Protein AF-A0ABD0N0M1-F1 (afdb_monomer)

Mean predicted aligned error: 11.8 Å

Structure (mmCIF, N/CA/C/O backbone):
data_AF-A0ABD0N0M1-F1
#
_entry.id   AF-A0ABD0N0M1-F1
#
loop_
_atom_site.group_PDB
_atom_site.id
_atom_site.type_symbol
_atom_site.label_atom_id
_atom_site.label_alt_id
_atom_site.label_comp_id
_atom_site.label_asym_id
_atom_site.label_entity_id
_atom_site.label_seq_id
_atom_site.pdbx_PDB_ins_code
_atom_site.Cartn_x
_atom_site.Cartn_y
_atom_site.Cartn_z
_atom_site.occupancy
_atom_site.B_iso_or_equiv
_atom_site.auth_seq_id
_atom_site.auth_comp_id
_atom_site.auth_asym_id
_atom_site.auth_atom_id
_atom_site.pdbx_PDB_model_num
ATOM 1 N N . MET A 1 1 ? 15.976 -40.209 -10.230 1.00 41.06 1 MET A N 1
ATOM 2 C CA . MET A 1 1 ? 15.150 -38.985 -10.281 1.00 41.06 1 MET A CA 1
ATOM 3 C C . MET A 1 1 ? 14.523 -38.815 -8.915 1.00 41.06 1 MET A C 1
ATOM 5 O O . MET A 1 1 ? 13.761 -39.684 -8.514 1.00 41.06 1 MET A O 1
ATOM 9 N N . PHE A 1 2 ? 14.914 -37.787 -8.168 1.00 42.34 2 PHE A N 1
ATOM 10 C CA . PHE A 1 2 ? 14.296 -37.487 -6.879 1.00 42.34 2 PHE A CA 1
ATOM 11 C C . PHE A 1 2 ? 12.906 -36.898 -7.154 1.00 42.34 2 PHE A C 1
ATOM 13 O O . PHE A 1 2 ? 12.794 -35.919 -7.885 1.00 42.34 2 PHE A O 1
ATOM 20 N N . ARG A 1 3 ? 11.851 -37.551 -6.649 1.00 50.81 3 ARG A N 1
ATOM 21 C CA . ARG A 1 3 ? 10.513 -36.957 -6.541 1.00 50.81 3 ARG A CA 1
ATOM 22 C C . ARG A 1 3 ? 10.614 -35.926 -5.429 1.00 50.81 3 ARG A C 1
ATOM 24 O O . ARG A 1 3 ? 10.613 -36.307 -4.263 1.00 50.81 3 ARG A O 1
ATOM 31 N N . GLU A 1 4 ? 10.754 -34.658 -5.784 1.00 48.31 4 GLU A N 1
ATOM 32 C CA . GLU A 1 4 ? 10.430 -33.594 -4.842 1.00 48.31 4 GLU A CA 1
ATOM 33 C C . GLU A 1 4 ? 8.925 -33.702 -4.594 1.00 48.31 4 GLU A C 1
ATOM 35 O O . GLU A 1 4 ? 8.109 -33.565 -5.505 1.00 48.31 4 GLU A O 1
ATOM 40 N N . SER A 1 5 ? 8.558 -34.114 -3.384 1.00 49.31 5 SER A N 1
ATOM 41 C CA . SER A 1 5 ? 7.194 -33.984 -2.902 1.00 49.31 5 SER A CA 1
ATOM 42 C C . SER A 1 5 ? 6.858 -32.499 -2.924 1.00 49.31 5 SER A C 1
ATOM 44 O O . SER A 1 5 ? 7.528 -31.719 -2.250 1.00 49.31 5 SER A O 1
ATOM 46 N N . GLU A 1 6 ? 5.855 -32.112 -3.710 1.00 52.34 6 GLU A N 1
ATOM 47 C CA . GLU A 1 6 ? 5.239 -30.787 -3.649 1.00 52.34 6 GLU A CA 1
ATOM 48 C C . GLU A 1 6 ? 4.586 -30.635 -2.268 1.00 52.34 6 GLU A C 1
ATOM 50 O O . GLU A 1 6 ? 3.394 -30.879 -2.087 1.00 52.34 6 GLU A O 1
ATOM 55 N N . GLU A 1 7 ? 5.386 -30.325 -1.247 1.00 58.06 7 GLU A N 1
ATOM 56 C CA . GLU A 1 7 ? 4.865 -29.922 0.050 1.00 58.06 7 GLU A CA 1
ATOM 57 C C . GLU A 1 7 ? 4.074 -28.635 -0.172 1.00 58.06 7 GLU A C 1
ATOM 59 O O . GLU A 1 7 ? 4.619 -27.589 -0.527 1.00 58.06 7 GLU A O 1
ATOM 64 N N . GLN A 1 8 ? 2.756 -28.741 -0.025 1.00 63.25 8 GLN A N 1
ATOM 65 C CA . GLN A 1 8 ? 1.842 -27.626 -0.182 1.00 63.25 8 GLN A CA 1
ATOM 66 C C . GLN A 1 8 ? 2.144 -26.604 0.919 1.00 63.25 8 GLN A C 1
ATOM 68 O O . GLN A 1 8 ? 1.793 -26.792 2.086 1.00 63.25 8 GLN A O 1
ATOM 73 N N . TRP A 1 9 ? 2.858 -25.539 0.555 1.00 70.88 9 TRP A N 1
ATOM 74 C CA . TRP A 1 9 ? 3.211 -24.474 1.482 1.00 70.88 9 TRP A CA 1
ATOM 75 C C . TRP A 1 9 ? 1.944 -23.891 2.124 1.00 70.88 9 TRP A C 1
ATOM 77 O O . TRP A 1 9 ? 1.005 -23.498 1.431 1.00 70.88 9 TRP A O 1
ATOM 87 N N . THR A 1 10 ? 1.929 -23.850 3.457 1.00 76.44 10 THR A N 1
ATOM 88 C CA . THR A 1 10 ? 0.849 -23.264 4.257 1.00 76.44 10 THR A CA 1
ATOM 89 C C . THR A 1 10 ? 1.401 -22.058 5.006 1.00 76.44 10 THR A C 1
ATOM 91 O O . THR A 1 10 ? 2.373 -22.182 5.753 1.00 76.44 10 THR A O 1
ATOM 94 N N . ASP A 1 11 ? 0.794 -20.892 4.792 1.00 78.12 11 ASP A N 1
ATOM 95 C CA . ASP A 1 11 ? 1.166 -19.657 5.479 1.00 78.12 11 ASP A CA 1
ATOM 96 C C . ASP A 1 11 ? 0.727 -19.683 6.948 1.00 78.12 11 ASP A C 1
ATOM 98 O O . ASP A 1 11 ? -0.407 -20.052 7.261 1.00 78.12 11 ASP A O 1
ATOM 102 N N . LYS A 1 12 ? 1.620 -19.266 7.847 1.00 81.81 12 LYS A N 1
ATOM 103 C CA . LYS A 1 12 ? 1.351 -19.151 9.284 1.00 81.81 12 LYS A CA 1
ATOM 104 C C . LYS A 1 12 ? 1.208 -17.682 9.641 1.00 81.81 12 LYS A C 1
ATOM 106 O O . LYS A 1 12 ? 2.175 -17.021 10.019 1.00 81.81 12 LYS A O 1
ATOM 111 N N . SER A 1 13 ? -0.003 -17.161 9.476 1.00 74.56 13 SER A N 1
ATOM 112 C CA . SER A 1 13 ? -0.284 -15.728 9.632 1.00 74.56 13 SER A CA 1
ATOM 113 C C . SER A 1 13 ? 0.096 -15.174 11.014 1.00 74.56 13 SER A C 1
ATOM 115 O O . SER A 1 13 ? 0.433 -13.995 11.141 1.00 74.56 13 SER A O 1
ATOM 117 N N . GLU A 1 14 ? 0.121 -16.020 12.048 1.00 80.19 14 GLU A N 1
ATOM 118 C CA . GLU A 1 14 ? 0.525 -15.668 13.412 1.00 80.19 14 GLU A CA 1
ATOM 119 C C . GLU A 1 14 ? 1.990 -15.212 13.482 1.00 80.19 14 GLU A C 1
ATOM 121 O O . GLU A 1 14 ? 2.325 -14.330 14.272 1.00 80.19 14 GLU A O 1
ATOM 126 N N . GLU A 1 15 ? 2.859 -15.739 12.613 1.00 78.19 15 GLU A N 1
ATOM 127 C CA . GLU A 1 15 ? 4.275 -15.349 12.522 1.00 78.19 15 GLU A CA 1
ATOM 128 C C . GLU A 1 15 ? 4.459 -13.956 11.887 1.00 78.19 15 GLU A C 1
ATOM 130 O O . GLU A 1 15 ? 5.563 -13.400 11.876 1.00 78.19 15 GLU A O 1
ATOM 135 N N . HIS A 1 16 ? 3.385 -13.372 11.347 1.00 71.69 16 HIS A N 1
ATOM 136 C CA . HIS A 1 16 ? 3.399 -12.120 10.588 1.00 71.69 16 HIS A CA 1
ATOM 137 C C . HIS A 1 16 ? 2.329 -11.120 11.056 1.00 71.69 16 HIS A C 1
ATOM 139 O O . HIS A 1 16 ? 1.909 -10.255 10.284 1.00 71.69 16 HIS A O 1
ATOM 145 N N . GLY A 1 17 ? 1.888 -11.215 12.316 1.00 69.81 17 GLY A N 1
ATOM 146 C CA . GLY A 1 17 ? 0.915 -10.282 12.899 1.00 69.81 17 GLY A CA 1
ATOM 147 C C . GLY A 1 17 ? -0.480 -10.394 12.277 1.00 69.81 17 GLY A C 1
ATOM 148 O O . GLY A 1 17 ? -1.153 -9.386 12.087 1.00 69.81 17 GLY A O 1
ATOM 149 N N . GLY A 1 18 ? -0.882 -11.605 11.881 1.00 72.50 18 GLY A N 1
ATOM 150 C CA . GLY A 1 18 ? -2.155 -11.883 11.210 1.00 72.50 18 GLY A CA 1
ATOM 151 C C . GLY A 1 18 ? -2.166 -11.545 9.717 1.00 72.50 18 GLY A C 1
ATOM 152 O O . GLY A 1 18 ? -3.191 -11.701 9.054 1.00 72.50 18 GLY A O 1
ATOM 153 N N . ARG A 1 19 ? -1.039 -11.086 9.155 1.00 73.25 19 ARG A N 1
ATOM 154 C CA . ARG A 1 19 ? -0.925 -10.789 7.723 1.00 73.25 19 ARG A CA 1
ATOM 155 C C . ARG A 1 19 ? -0.816 -12.086 6.933 1.00 73.25 19 ARG A C 1
ATOM 157 O O . ARG A 1 19 ? 0.039 -12.915 7.221 1.00 73.25 19 ARG A O 1
ATOM 164 N N . LEU A 1 20 ? -1.634 -12.202 5.892 1.00 73.00 20 LEU A N 1
ATOM 165 C CA . LEU A 1 20 ? -1.580 -13.315 4.951 1.00 73.00 20 LEU A CA 1
ATOM 166 C C . LEU A 1 20 ? -0.528 -13.053 3.872 1.00 73.00 20 LEU A C 1
ATOM 168 O O . LEU A 1 20 ? -0.522 -11.996 3.229 1.00 73.00 20 LEU A O 1
ATOM 172 N N . ARG A 1 21 ? 0.346 -14.028 3.642 1.00 74.94 21 ARG A N 1
ATOM 173 C CA . ARG A 1 21 ? 1.277 -14.055 2.515 1.00 74.94 21 ARG A CA 1
ATOM 174 C C . ARG A 1 21 ? 0.643 -14.761 1.330 1.00 74.94 21 ARG A C 1
ATOM 176 O O . ARG A 1 21 ? -0.009 -15.789 1.454 1.00 74.94 21 ARG A O 1
ATOM 183 N N . SER A 1 22 ? 0.885 -14.217 0.143 1.00 76.25 22 SER A N 1
ATOM 184 C CA . SER A 1 22 ? 0.409 -14.817 -1.107 1.00 76.25 22 SER A CA 1
ATOM 185 C C . SER A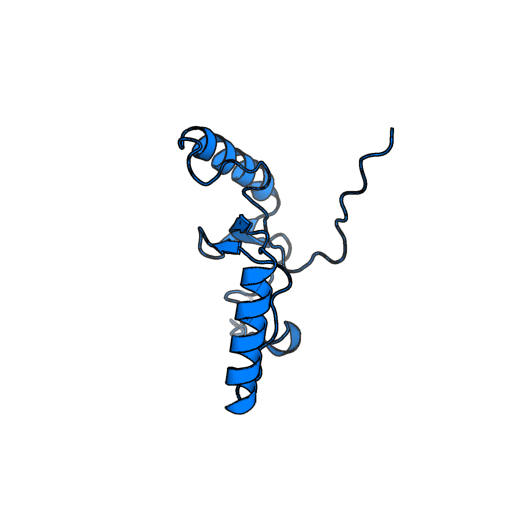 1 22 ? 1.381 -15.851 -1.689 1.00 76.25 22 SER A C 1
ATOM 187 O O . SER A 1 22 ? 1.012 -16.559 -2.620 1.00 76.25 22 SER A O 1
ATOM 189 N N . PHE A 1 23 ? 2.622 -15.914 -1.191 1.00 79.31 23 PHE A N 1
ATOM 190 C CA . PHE A 1 23 ? 3.663 -16.834 -1.657 1.00 79.31 23 PHE A CA 1
ATOM 191 C C . PHE A 1 23 ? 4.727 -17.087 -0.579 1.00 79.31 23 PHE A C 1
ATOM 193 O O . PHE A 1 23 ? 4.980 -16.235 0.280 1.00 79.31 23 PHE A O 1
ATOM 200 N N . GLN A 1 24 ? 5.382 -18.247 -0.669 1.00 80.50 24 GLN A N 1
ATOM 201 C CA . GLN A 1 24 ? 6.498 -18.637 0.189 1.00 80.50 24 GLN A CA 1
ATOM 202 C C . GLN A 1 24 ? 7.723 -17.742 -0.039 1.00 80.50 24 GLN A C 1
ATOM 204 O O . GLN A 1 24 ? 8.019 -17.328 -1.160 1.00 80.50 24 GLN A O 1
ATOM 209 N N . HIS A 1 25 ? 8.475 -17.458 1.028 1.00 78.25 25 HIS A N 1
ATOM 210 C CA . HIS A 1 25 ? 9.761 -16.782 0.892 1.00 78.25 25 HIS A CA 1
ATOM 211 C C . HIS A 1 25 ? 10.822 -17.732 0.320 1.00 78.25 25 HIS A C 1
ATOM 213 O O . HIS A 1 25 ? 11.098 -18.781 0.897 1.00 78.25 25 HIS A O 1
ATOM 219 N N . GLU A 1 26 ? 11.477 -17.308 -0.760 1.00 83.62 26 GLU A N 1
ATOM 220 C CA . GLU A 1 26 ? 12.625 -17.992 -1.354 1.00 83.62 26 GLU A CA 1
ATOM 221 C C . GLU A 1 26 ? 13.857 -17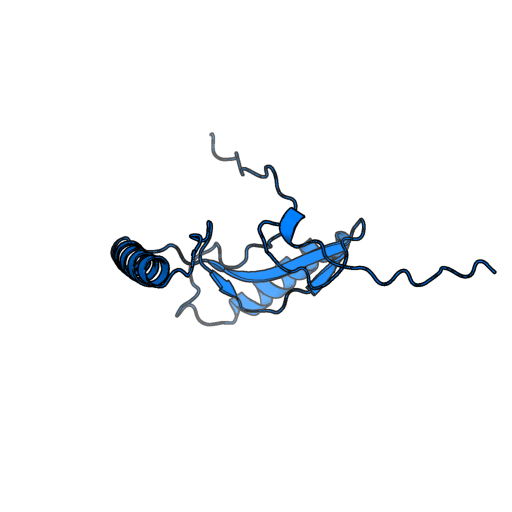.082 -1.333 1.00 83.62 26 GLU A C 1
ATOM 223 O O . GLU A 1 26 ? 13.775 -15.872 -1.570 1.00 83.62 26 GLU A O 1
ATOM 228 N N . ARG A 1 27 ? 15.039 -17.659 -1.095 1.00 82.81 27 ARG A N 1
ATOM 229 C CA . ARG A 1 27 ? 16.281 -16.881 -1.047 1.00 82.81 27 ARG A CA 1
ATOM 230 C C . ARG A 1 27 ? 16.542 -16.199 -2.393 1.00 82.81 27 ARG A C 1
ATOM 232 O O . ARG A 1 27 ? 16.648 -16.850 -3.426 1.00 82.81 27 ARG A O 1
ATOM 239 N N . GLY A 1 28 ? 16.731 -14.881 -2.359 1.00 84.38 28 GLY A N 1
ATOM 240 C CA . GLY A 1 28 ? 16.975 -14.068 -3.555 1.00 84.38 28 GLY A CA 1
ATOM 241 C C . GLY A 1 28 ? 15.703 -13.554 -4.233 1.00 84.38 28 GLY A C 1
ATOM 242 O O . GLY A 1 28 ? 15.819 -12.735 -5.147 1.00 84.38 28 GLY A O 1
ATOM 243 N N . ASN A 1 29 ? 14.528 -13.960 -3.749 1.00 87.00 29 ASN A N 1
ATOM 244 C CA . ASN A 1 29 ? 13.225 -13.453 -4.153 1.00 87.00 29 ASN A CA 1
ATOM 245 C C . ASN A 1 29 ? 12.702 -12.455 -3.116 1.00 87.00 29 ASN A C 1
ATOM 247 O O . ASN A 1 29 ? 12.742 -12.690 -1.909 1.00 87.00 29 ASN A O 1
ATOM 251 N N . TRP A 1 30 ? 12.210 -11.326 -3.607 1.00 86.50 30 TRP A N 1
ATOM 252 C CA . TRP A 1 30 ? 11.732 -10.218 -2.797 1.00 86.50 30 TRP A CA 1
ATOM 253 C C . TRP A 1 30 ? 10.272 -9.952 -3.129 1.00 86.50 30 TRP A C 1
ATOM 255 O O . TRP A 1 30 ? 9.924 -9.739 -4.290 1.00 86.50 30 TRP A O 1
ATOM 265 N N . ALA A 1 31 ? 9.422 -9.939 -2.103 1.00 86.31 31 ALA A N 1
ATOM 266 C CA . ALA A 1 31 ? 8.077 -9.407 -2.238 1.00 86.31 31 ALA A CA 1
ATOM 267 C C . ALA A 1 31 ? 8.175 -7.925 -2.596 1.00 86.31 31 ALA A C 1
ATOM 269 O O . ALA A 1 31 ? 8.909 -7.175 -1.960 1.00 86.31 31 ALA A O 1
ATOM 270 N N . THR A 1 32 ? 7.499 -7.522 -3.662 1.00 88.12 32 THR A N 1
ATOM 271 C CA . THR A 1 32 ? 7.599 -6.178 -4.221 1.00 88.12 32 THR A CA 1
ATOM 272 C C . THR A 1 32 ? 6.213 -5.701 -4.608 1.00 88.12 32 THR A C 1
ATOM 274 O O . THR A 1 32 ? 5.481 -6.402 -5.299 1.00 88.12 32 THR A O 1
ATOM 277 N N . TYR A 1 33 ? 5.851 -4.498 -4.185 1.00 88.56 33 TYR A N 1
ATOM 278 C CA . TYR A 1 33 ? 4.697 -3.776 -4.704 1.00 88.56 33 TYR A CA 1
ATOM 279 C C . TYR A 1 33 ? 5.023 -2.288 -4.775 1.00 88.56 33 TYR A C 1
ATOM 281 O O . TYR A 1 33 ? 5.992 -1.825 -4.173 1.00 88.56 33 TYR A O 1
ATOM 289 N N . VAL A 1 34 ? 4.225 -1.563 -5.549 1.00 86.94 34 VAL A N 1
ATOM 290 C CA . VAL A 1 34 ? 4.341 -0.124 -5.771 1.00 86.94 34 VAL A CA 1
ATOM 291 C C . VAL A 1 34 ? 3.193 0.557 -5.045 1.00 86.94 34 VAL A C 1
ATOM 293 O O . VAL A 1 34 ? 2.046 0.114 -5.141 1.00 86.94 34 VAL A O 1
ATOM 296 N N . PHE A 1 35 ? 3.491 1.637 -4.335 1.00 86.38 35 PHE A N 1
ATOM 297 C CA . PHE A 1 35 ? 2.496 2.420 -3.617 1.00 86.38 35 PHE A CA 1
ATOM 298 C C . PHE A 1 35 ? 2.902 3.884 -3.517 1.00 86.38 35 PHE A C 1
ATOM 300 O O . PHE A 1 35 ? 4.092 4.177 -3.486 1.00 86.38 35 PHE A O 1
ATOM 307 N N . CYS A 1 36 ? 1.917 4.774 -3.409 1.00 83.12 36 CYS A N 1
ATOM 308 C CA . CYS A 1 36 ? 2.128 6.168 -3.035 1.00 83.12 36 CYS A CA 1
ATOM 309 C C . CYS A 1 36 ? 2.041 6.290 -1.505 1.00 83.12 36 CYS A C 1
ATOM 311 O O . CYS A 1 36 ? 1.019 5.871 -0.951 1.00 83.12 36 CYS A O 1
ATOM 313 N N . PRO A 1 37 ? 3.067 6.814 -0.809 1.00 85.12 37 PRO A N 1
ATOM 314 C CA . PRO A 1 37 ? 2.964 7.071 0.624 1.00 85.12 37 PRO A CA 1
ATOM 315 C C . PRO A 1 37 ? 1.900 8.141 0.894 1.00 85.12 37 PRO A C 1
ATOM 317 O O . PRO A 1 37 ? 1.654 9.006 0.050 1.00 85.12 37 PRO A O 1
ATOM 320 N N . TYR A 1 38 ? 1.271 8.060 2.060 1.00 85.12 38 TYR A N 1
ATOM 321 C CA . TYR A 1 38 ? 0.363 9.074 2.577 1.00 85.12 38 TYR A CA 1
ATOM 322 C C . TYR A 1 38 ? 0.799 9.421 3.997 1.00 85.12 38 TYR A C 1
ATOM 324 O O . TYR A 1 38 ? 0.823 8.548 4.861 1.00 85.12 38 TYR A O 1
ATOM 332 N N . ASP A 1 39 ? 1.146 10.683 4.223 1.00 88.62 39 ASP A N 1
ATOM 333 C CA . ASP A 1 39 ? 1.415 11.191 5.563 1.00 88.62 39 ASP A CA 1
ATOM 334 C C . ASP A 1 39 ? 0.089 11.729 6.128 1.00 88.62 39 ASP A C 1
ATOM 336 O O . ASP A 1 39 ? -0.456 12.694 5.584 1.00 88.62 39 ASP A O 1
ATOM 340 N N . PRO A 1 40 ? -0.494 11.074 7.148 1.00 89.19 40 PRO A N 1
ATOM 341 C CA . PRO A 1 40 ? -1.819 11.425 7.633 1.00 89.19 40 PRO A CA 1
ATOM 342 C C . PRO A 1 40 ? -1.808 12.758 8.382 1.00 89.19 40 PRO A C 1
ATOM 344 O O . PRO A 1 40 ? -0.943 13.019 9.218 1.00 89.19 40 PRO A O 1
ATOM 347 N N . GLU A 1 41 ? -2.825 13.575 8.125 1.00 93.38 41 GLU A N 1
ATOM 348 C CA . GLU A 1 41 ? -3.093 14.775 8.915 1.00 93.38 41 GLU A CA 1
ATOM 349 C C . GLU A 1 41 ? -3.678 14.406 10.287 1.00 93.38 41 GLU A C 1
ATOM 351 O O . GLU A 1 41 ? -4.295 13.352 10.457 1.00 93.38 41 GLU A O 1
ATOM 356 N N . GLU A 1 42 ? -3.542 15.300 11.268 1.00 94.94 42 GLU A N 1
ATOM 357 C CA . GLU A 1 42 ? -4.056 15.081 12.627 1.00 94.94 42 GLU A CA 1
ATOM 358 C C . GLU A 1 42 ? -5.566 14.793 12.633 1.00 94.94 42 GLU A C 1
ATOM 360 O O . GLU A 1 42 ? -5.999 13.805 13.219 1.00 94.94 42 GLU A O 1
ATOM 365 N N . ALA A 1 43 ? -6.350 15.550 11.858 1.00 96.19 43 ALA A N 1
ATOM 366 C CA . ALA A 1 43 ? -7.793 15.336 11.719 1.00 96.19 43 ALA A CA 1
ATOM 367 C C . ALA A 1 43 ? -8.150 13.944 11.155 1.00 96.19 43 ALA A C 1
ATOM 369 O O . ALA A 1 43 ? -9.165 13.353 11.525 1.00 96.19 43 ALA A O 1
ATOM 370 N N . PHE A 1 44 ? -7.314 13.391 10.267 1.00 94.50 44 PHE A N 1
ATOM 371 C CA . PHE A 1 44 ? -7.504 12.031 9.761 1.00 94.50 44 PHE A CA 1
ATOM 372 C C . PHE A 1 44 ? -7.256 10.993 10.863 1.00 94.50 44 PHE A 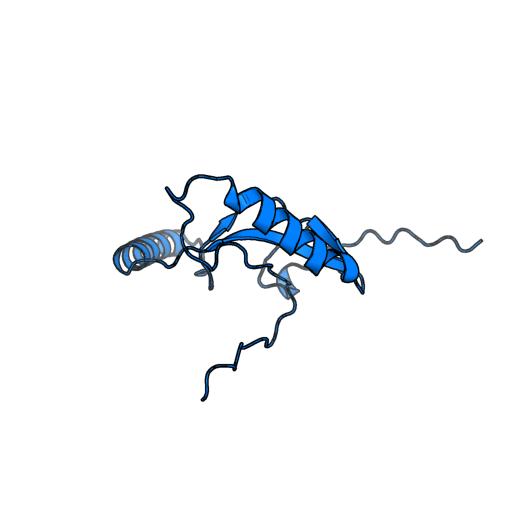C 1
ATOM 374 O O . PHE A 1 44 ? -8.011 10.026 10.980 1.00 94.50 44 PHE A O 1
ATOM 381 N N . LEU A 1 45 ? -6.225 11.197 11.688 1.00 94.56 45 LEU A N 1
ATOM 382 C CA . LEU A 1 45 ? -5.912 10.312 12.813 1.00 94.56 45 LEU A CA 1
ATOM 383 C C . LEU A 1 45 ? -6.983 10.371 13.909 1.00 94.56 45 LEU A C 1
ATOM 385 O O . LEU A 1 45 ? -7.330 9.332 14.468 1.00 94.56 45 LEU A O 1
ATOM 389 N N . GLU A 1 46 ? -7.533 11.551 14.194 1.00 95.88 46 GLU A N 1
ATOM 390 C CA . GLU A 1 46 ? -8.658 11.721 15.123 1.00 95.88 46 GLU A CA 1
ATOM 391 C C . GLU A 1 46 ? -9.880 10.920 14.664 1.00 95.88 46 GLU A C 1
ATOM 393 O O . GLU A 1 46 ? -10.383 10.079 15.413 1.00 95.88 46 GLU A O 1
ATOM 398 N N . LEU A 1 47 ? -10.285 11.089 13.401 1.00 95.81 47 LEU A N 1
ATOM 399 C CA . LEU A 1 47 ? -11.379 10.321 12.807 1.00 95.81 47 LEU A CA 1
ATOM 400 C C . LEU A 1 47 ? -11.118 8.810 12.877 1.00 95.81 47 LEU A C 1
ATOM 402 O O . LEU A 1 47 ? -12.005 8.028 13.222 1.00 95.81 47 LEU A O 1
ATOM 406 N N . LEU A 1 48 ? -9.894 8.384 12.566 1.00 95.06 48 LEU A N 1
ATOM 407 C CA . LEU A 1 48 ? -9.520 6.976 12.609 1.00 95.06 48 LEU A CA 1
ATOM 408 C C . LEU A 1 48 ? -9.617 6.404 14.031 1.00 95.06 48 LEU A C 1
ATOM 410 O O . LEU A 1 48 ? -10.121 5.294 14.206 1.00 95.06 48 LEU A O 1
ATOM 414 N N . ASN A 1 49 ? -9.202 7.165 15.046 1.00 94.56 49 ASN A N 1
ATOM 415 C CA . ASN A 1 49 ? -9.335 6.774 16.449 1.00 94.56 49 ASN A CA 1
ATOM 416 C C . ASN A 1 49 ? -10.806 6.621 16.861 1.00 94.56 49 ASN A C 1
ATOM 418 O O . ASN A 1 49 ? -11.152 5.640 17.524 1.00 94.56 49 ASN A O 1
ATOM 422 N N . GLU A 1 50 ? -11.683 7.534 16.437 1.00 96.12 50 GLU A N 1
ATOM 423 C CA . GLU A 1 50 ? -13.127 7.417 16.680 1.00 96.12 50 GLU A CA 1
ATOM 424 C C . GLU A 1 50 ? -13.706 6.154 16.029 1.00 96.12 50 GLU A C 1
ATOM 426 O O . GLU A 1 50 ? -14.413 5.378 16.678 1.00 96.12 50 GLU A O 1
ATOM 431 N N . MET A 1 51 ? -13.348 5.887 14.770 1.00 95.56 51 MET A N 1
ATOM 432 C CA . MET A 1 51 ? -13.771 4.676 14.061 1.00 95.56 51 MET A CA 1
ATOM 433 C C . MET A 1 51 ? -13.285 3.400 14.762 1.00 95.56 51 MET A C 1
ATOM 435 O O . MET A 1 51 ? -14.042 2.434 14.889 1.00 95.56 51 MET A O 1
ATOM 439 N N . MET A 1 52 ? -12.042 3.393 15.249 1.00 95.19 52 MET A N 1
ATOM 440 C CA . MET A 1 52 ? -11.488 2.270 16.006 1.00 95.19 52 MET A CA 1
ATOM 441 C C . MET A 1 52 ? -12.209 2.063 17.342 1.00 95.19 52 MET A C 1
ATOM 443 O O . MET A 1 52 ? -12.481 0.919 17.707 1.00 95.19 52 MET A O 1
ATOM 447 N N . ALA A 1 53 ? -12.565 3.139 18.048 1.00 94.88 53 ALA A N 1
ATOM 448 C CA . ALA A 1 53 ? -13.328 3.058 19.292 1.00 94.88 53 ALA A CA 1
ATOM 449 C C . ALA A 1 53 ? -14.725 2.457 19.064 1.00 94.88 53 ALA A C 1
ATOM 451 O O . ALA A 1 53 ? -15.153 1.581 19.821 1.00 94.88 53 ALA A O 1
ATOM 452 N N . VAL A 1 54 ? -15.405 2.862 17.985 1.00 96.75 54 VAL A N 1
ATOM 453 C CA . VAL A 1 54 ? -16.688 2.268 17.581 1.00 96.75 54 VAL A CA 1
ATOM 454 C C . VAL A 1 54 ? -16.519 0.777 17.283 1.00 96.75 54 VAL A C 1
ATOM 456 O O . VAL A 1 54 ? -17.246 -0.043 17.842 1.00 96.75 54 VAL A O 1
ATOM 459 N N . ALA A 1 55 ? -15.532 0.398 16.467 1.00 96.31 55 ALA A N 1
ATOM 460 C CA . ALA A 1 55 ? -15.273 -1.005 16.134 1.00 96.31 55 ALA A CA 1
ATOM 461 C C . ALA A 1 55 ? -14.987 -1.862 17.381 1.00 96.31 55 ALA A C 1
ATOM 463 O O . ALA A 1 55 ? -15.547 -2.954 17.525 1.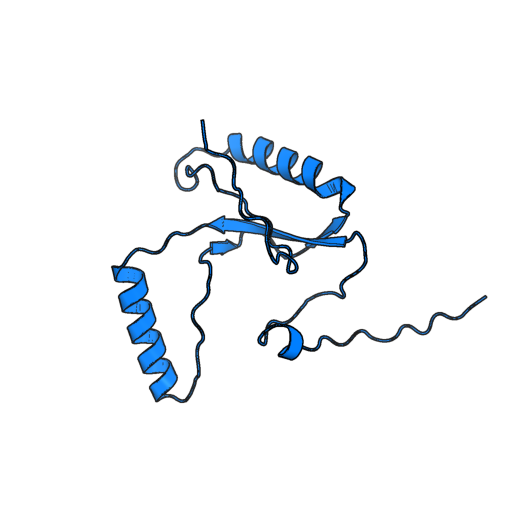00 96.31 55 ALA A O 1
ATOM 464 N N . ALA A 1 56 ? -14.198 -1.338 18.322 1.00 94.56 56 ALA A N 1
ATOM 465 C CA . ALA A 1 56 ? -13.922 -1.996 19.595 1.00 94.56 56 ALA A CA 1
ATOM 466 C C . ALA A 1 56 ? -15.198 -2.196 20.432 1.00 94.56 56 ALA A C 1
ATOM 468 O O . ALA A 1 56 ? -15.389 -3.270 21.005 1.00 94.56 56 ALA A O 1
ATOM 469 N N . GLY A 1 57 ? -16.111 -1.216 20.442 1.00 95.50 57 GLY A N 1
ATOM 470 C CA . GLY A 1 57 ? -17.430 -1.336 21.077 1.00 95.50 57 GLY A CA 1
ATOM 471 C C . GLY A 1 57 ? -18.303 -2.454 20.490 1.00 95.50 57 GLY A C 1
ATOM 472 O O . GLY A 1 57 ? -19.144 -3.014 21.191 1.00 95.50 57 GLY A O 1
ATOM 473 N N . HIS A 1 58 ? -18.059 -2.834 19.234 1.00 96.38 58 HIS A N 1
ATOM 474 C CA . HIS A 1 58 ? -18.697 -3.970 18.561 1.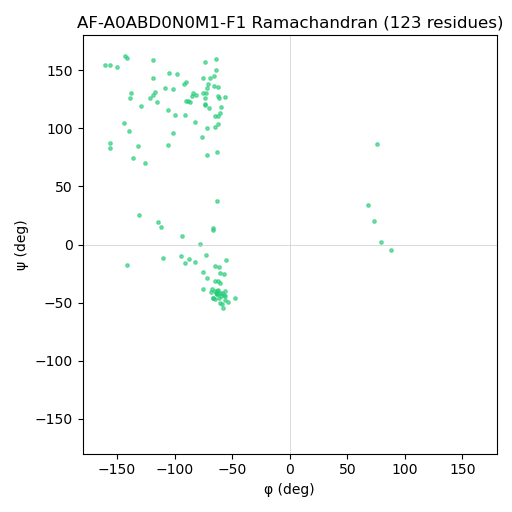00 96.38 58 HIS A CA 1
ATOM 475 C C . HIS A 1 58 ? -17.897 -5.281 18.658 1.00 96.38 58 HIS A C 1
ATOM 477 O O . HIS A 1 58 ? -18.264 -6.270 18.023 1.00 96.38 58 HIS A O 1
ATOM 483 N N . GLY A 1 59 ? -16.819 -5.317 19.445 1.00 94.31 59 GLY A N 1
ATOM 484 C CA . GLY A 1 59 ? -15.978 -6.504 19.603 1.00 94.31 59 GLY A CA 1
ATOM 485 C C . GLY A 1 59 ? -15.095 -6.807 18.391 1.00 94.31 59 GLY A C 1
ATOM 486 O O . GLY A 1 59 ? -14.647 -7.943 18.241 1.00 94.31 59 GLY A O 1
ATOM 487 N N . VAL A 1 60 ? -14.840 -5.817 17.528 1.00 93.56 60 VAL A N 1
ATOM 488 C CA . VAL A 1 60 ? -13.927 -5.930 16.384 1.00 93.56 60 VAL A CA 1
ATOM 489 C C . VAL A 1 60 ? -12.603 -5.252 16.750 1.00 93.56 60 VAL A C 1
ATOM 491 O O . VAL A 1 60 ? -12.496 -4.028 16.643 1.00 93.56 60 VAL A O 1
ATOM 494 N N . PRO A 1 61 ? -11.587 -6.003 17.214 1.00 85.25 61 PRO A N 1
ATOM 495 C CA . PRO A 1 61 ? -10.294 -5.422 17.540 1.00 85.25 61 PRO A CA 1
ATOM 496 C C . PRO A 1 61 ? -9.588 -4.991 16.251 1.00 85.25 61 PRO A C 1
ATOM 498 O O . PRO A 1 61 ? -9.276 -5.816 15.394 1.00 85.25 61 PRO A O 1
ATOM 501 N N . LEU A 1 62 ? -9.335 -3.690 16.118 1.00 89.12 62 LEU A N 1
ATOM 502 C CA . LEU A 1 62 ? -8.552 -3.124 15.023 1.00 89.12 62 LEU A CA 1
ATOM 503 C C . LEU A 1 62 ? -7.158 -2.742 15.523 1.00 89.12 62 LEU A C 1
ATOM 505 O O . LEU A 1 62 ? -6.983 -2.336 16.671 1.00 89.12 62 LEU A O 1
ATOM 509 N N . THR A 1 63 ? -6.164 -2.848 14.648 1.00 86.69 63 THR A N 1
ATOM 510 C CA . THR A 1 63 ? -4.791 -2.404 14.911 1.00 86.69 63 THR A CA 1
ATOM 511 C C . THR A 1 63 ? -4.441 -1.293 13.937 1.00 86.69 63 THR A C 1
ATOM 513 O O . THR A 1 63 ? -4.674 -1.424 12.735 1.00 86.69 63 THR A O 1
ATOM 516 N N . LEU A 1 64 ? -3.898 -0.197 14.464 1.00 87.00 64 LEU A N 1
ATOM 517 C CA . LEU A 1 64 ? -3.450 0.929 13.657 1.00 87.00 64 LEU A CA 1
ATOM 518 C C . LEU A 1 64 ? -2.263 0.508 12.781 1.00 87.00 64 LEU A C 1
ATOM 520 O O . LEU A 1 64 ? -1.357 -0.182 13.246 1.00 87.00 64 LEU A O 1
ATOM 524 N N . SER A 1 65 ? -2.270 0.921 11.515 1.00 86.88 65 SER A N 1
ATOM 525 C CA . SER A 1 65 ? -1.146 0.669 10.613 1.00 86.88 65 SER A CA 1
ATOM 526 C C . SER A 1 65 ? 0.028 1.601 10.922 1.00 86.88 65 SER A C 1
ATOM 528 O O . SER A 1 65 ? -0.181 2.771 11.224 1.00 86.88 65 SER A O 1
ATOM 530 N N . GLU A 1 66 ? 1.257 1.093 10.807 1.00 83.19 66 GLU A N 1
ATOM 531 C CA . GLU A 1 66 ? 2.483 1.884 10.998 1.00 83.19 66 GLU A CA 1
ATOM 532 C C . GLU A 1 66 ? 2.745 2.865 9.841 1.00 83.19 66 GLU A C 1
ATOM 534 O O . GLU A 1 66 ? 3.342 3.917 10.053 1.00 83.19 66 GLU A O 1
ATOM 539 N N . GLU A 1 67 ? 2.300 2.540 8.620 1.00 85.00 67 GLU A N 1
ATOM 540 C CA . GLU A 1 67 ? 2.503 3.361 7.419 1.00 85.00 67 GLU A CA 1
ATOM 541 C C . GLU A 1 67 ? 1.232 3.405 6.559 1.00 85.00 67 GLU A C 1
ATOM 543 O O . GLU A 1 67 ? 0.722 2.370 6.115 1.00 85.00 67 GLU A O 1
ATOM 548 N N . PHE A 1 68 ? 0.760 4.608 6.231 1.00 87.44 68 PHE A N 1
ATOM 549 C CA . PHE A 1 68 ? -0.376 4.787 5.332 1.00 87.44 68 PHE A CA 1
ATOM 550 C C . PHE A 1 68 ? 0.087 4.940 3.889 1.00 87.44 68 PHE A C 1
ATOM 552 O O . PHE A 1 68 ? 1.076 5.605 3.581 1.00 87.44 68 PHE A O 1
ATOM 559 N N . HIS A 1 69 ? -0.633 4.288 2.983 1.00 87.81 69 HIS A N 1
ATOM 560 C CA . HIS A 1 69 ? -0.284 4.303 1.576 1.00 87.81 69 HIS A CA 1
ATOM 561 C C . HIS A 1 69 ? -1.452 3.919 0.672 1.00 87.81 69 HIS A C 1
ATOM 563 O O . HIS A 1 69 ? -2.344 3.158 1.048 1.00 87.81 69 HIS A O 1
ATOM 569 N N . LEU A 1 70 ? -1.391 4.397 -0.569 1.00 87.44 70 LEU A N 1
ATOM 570 C CA . LEU A 1 70 ? -2.259 3.978 -1.662 1.00 87.44 70 LEU A CA 1
ATOM 571 C C . LEU A 1 70 ? -1.510 2.973 -2.537 1.00 87.44 70 LEU A C 1
ATOM 573 O O . LEU A 1 70 ? -0.540 3.316 -3.214 1.00 87.44 70 LEU A O 1
ATOM 577 N N . THR A 1 71 ? -1.955 1.718 -2.519 1.00 88.38 71 THR A N 1
ATOM 578 C CA . THR A 1 71 ? -1.342 0.645 -3.311 1.00 88.38 71 THR A CA 1
ATOM 579 C C . THR A 1 71 ? -1.669 0.806 -4.797 1.00 88.38 71 THR A C 1
ATOM 581 O O . THR A 1 71 ? -2.830 0.948 -5.172 1.00 88.38 71 THR A O 1
ATOM 584 N N . LEU A 1 72 ? -0.643 0.743 -5.649 1.00 87.19 72 LEU A N 1
ATOM 585 C CA . LEU A 1 72 ? -0.738 0.911 -7.106 1.00 87.19 72 LEU A CA 1
ATOM 586 C C . LEU A 1 72 ? -0.487 -0.392 -7.878 1.00 87.19 72 LEU A C 1
ATOM 588 O O . LEU A 1 72 ? -0.728 -0.457 -9.083 1.00 87.19 72 LEU A O 1
ATOM 592 N N . SER A 1 73 ? 0.003 -1.438 -7.210 1.00 87.44 73 SER A N 1
ATOM 593 C CA . SER A 1 73 ? 0.240 -2.744 -7.824 1.00 87.44 73 SER A CA 1
ATOM 594 C C . SER A 1 73 ? -0.116 -3.891 -6.888 1.00 87.44 73 SER A C 1
ATOM 596 O O . SER A 1 73 ? -0.110 -3.756 -5.670 1.00 87.44 73 SER A O 1
ATOM 598 N N . LYS A 1 74 ? -0.328 -5.078 -7.459 1.00 88.81 74 LYS A N 1
ATOM 599 C CA . LYS A 1 74 ? -0.286 -6.321 -6.679 1.00 88.81 74 LYS A CA 1
ATOM 600 C C . LYS A 1 74 ? 1.121 -6.544 -6.114 1.00 88.81 74 LYS A C 1
ATOM 602 O O . LYS A 1 74 ? 2.099 -6.023 -6.661 1.00 88.81 74 LYS A O 1
ATOM 607 N N . THR A 1 75 ? 1.221 -7.360 -5.069 1.00 88.12 75 THR A N 1
ATOM 608 C CA . THR A 1 75 ? 2.504 -7.894 -4.606 1.00 88.12 75 THR A CA 1
ATOM 609 C C . THR A 1 75 ? 2.995 -8.959 -5.579 1.00 88.12 75 THR A C 1
ATOM 611 O O . THR A 1 75 ? 2.315 -9.953 -5.824 1.00 88.12 75 THR A O 1
ATOM 614 N N . VAL A 1 76 ? 4.178 -8.739 -6.141 1.00 88.06 76 VAL A N 1
ATOM 615 C CA . VAL A 1 76 ? 4.861 -9.645 -7.067 1.00 88.06 76 VAL A CA 1
ATOM 616 C C . VAL A 1 76 ? 6.196 -10.089 -6.484 1.00 88.06 76 VAL A C 1
ATOM 618 O O . VAL A 1 76 ? 6.763 -9.427 -5.614 1.00 88.06 76 VAL A O 1
ATOM 621 N N . VAL A 1 77 ? 6.709 -11.211 -6.979 1.00 88.88 77 VAL A N 1
ATOM 622 C CA . VAL A 1 77 ? 8.048 -11.689 -6.640 1.00 88.88 77 VAL A CA 1
ATOM 623 C C . VAL A 1 77 ? 9.058 -11.079 -7.602 1.00 88.88 77 VAL A C 1
ATOM 625 O O . VAL A 1 77 ? 8.958 -11.268 -8.815 1.00 88.88 77 VAL A O 1
ATOM 628 N N . LEU A 1 78 ? 10.057 -10.384 -7.063 1.00 89.31 78 LEU A N 1
ATOM 629 C CA . LEU A 1 78 ? 11.159 -9.820 -7.831 1.00 89.31 78 LEU A CA 1
ATOM 630 C C . LEU A 1 78 ? 12.486 -10.425 -7.374 1.00 89.31 78 LEU A C 1
ATOM 632 O O . LEU A 1 78 ? 12.81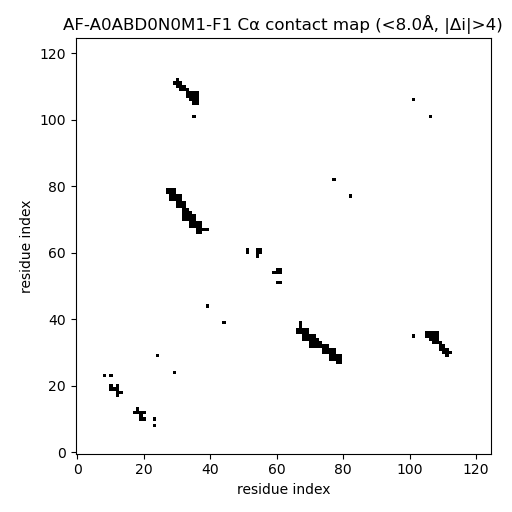0 -10.441 -6.188 1.00 89.31 78 LEU A O 1
ATOM 636 N N . ARG A 1 79 ? 13.288 -10.920 -8.316 1.00 90.12 79 ARG A N 1
ATOM 637 C CA . ARG A 1 79 ? 14.642 -11.395 -8.003 1.00 90.12 79 ARG A CA 1
ATOM 638 C C . ARG A 1 79 ? 15.530 -10.210 -7.635 1.00 90.12 79 ARG A C 1
ATOM 640 O O . ARG A 1 79 ? 15.460 -9.174 -8.290 1.00 90.12 79 ARG A O 1
ATOM 647 N N . HIS A 1 80 ? 16.434 -10.393 -6.675 1.00 85.38 80 HIS A N 1
ATOM 648 C CA . HIS A 1 80 ? 17.315 -9.333 -6.163 1.00 85.38 80 HIS A CA 1
ATOM 649 C C . HIS A 1 80 ? 18.000 -8.505 -7.269 1.00 85.38 80 HIS A C 1
ATOM 651 O O . HIS A 1 80 ? 17.968 -7.278 -7.252 1.00 85.38 80 HIS A O 1
ATOM 657 N N . HIS A 1 81 ? 18.556 -9.174 -8.282 1.00 89.62 81 HIS A N 1
ATOM 658 C CA . HIS A 1 81 ? 19.260 -8.523 -9.394 1.00 89.62 81 HIS A CA 1
ATOM 659 C C . HIS A 1 81 ? 18.358 -7.642 -10.280 1.00 89.62 81 HIS A C 1
ATOM 661 O O . HIS A 1 81 ? 18.862 -6.785 -10.999 1.00 89.62 81 HIS A O 1
ATOM 667 N N . TRP A 1 82 ? 17.036 -7.826 -10.219 1.00 89.81 82 TRP A N 1
ATOM 668 C CA . TRP A 1 82 ? 16.051 -7.052 -10.977 1.00 89.81 82 TRP A CA 1
ATOM 669 C C . TRP A 1 82 ? 15.481 -5.863 -10.204 1.00 89.81 82 TRP A C 1
ATOM 671 O O . TRP A 1 82 ? 14.832 -5.021 -10.818 1.00 89.81 82 TRP A O 1
ATOM 681 N N . ILE A 1 83 ? 15.754 -5.741 -8.899 1.00 87.06 83 ILE A N 1
ATOM 682 C CA . ILE A 1 83 ? 15.208 -4.661 -8.064 1.00 87.06 83 ILE A CA 1
ATOM 683 C C . ILE A 1 83 ? 15.598 -3.287 -8.618 1.00 87.06 83 ILE A C 1
ATOM 685 O O . ILE A 1 83 ? 14.729 -2.468 -8.902 1.00 87.06 83 ILE A O 1
ATOM 689 N N . GLN A 1 84 ? 16.892 -3.037 -8.828 1.00 88.62 84 GLN A N 1
ATOM 690 C CA . GLN A 1 84 ? 17.357 -1.724 -9.293 1.00 88.62 84 GLN A CA 1
ATOM 691 C C . GLN A 1 84 ? 16.892 -1.385 -10.723 1.00 88.62 84 GLN A C 1
ATOM 693 O O . GLN A 1 84 ? 16.356 -0.292 -10.918 1.00 88.62 84 GLN A O 1
ATOM 698 N N . PRO A 1 85 ? 16.995 -2.296 -11.716 1.00 92.06 85 PRO A N 1
ATOM 699 C CA . PRO A 1 85 ? 16.418 -2.061 -13.042 1.00 92.06 85 PRO A CA 1
ATOM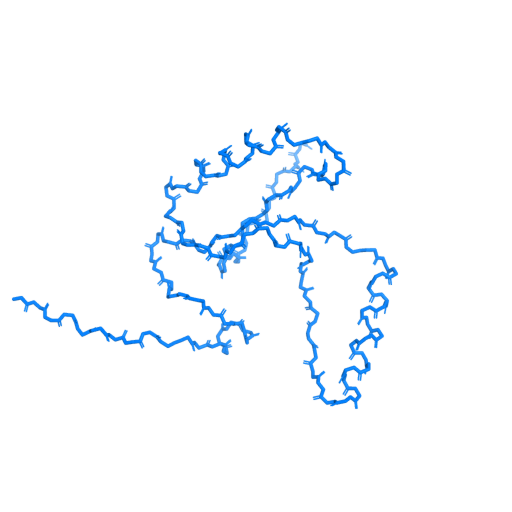 700 C C . PRO A 1 85 ? 14.913 -1.764 -13.013 1.00 92.06 85 PRO A C 1
ATOM 702 O O . PRO A 1 85 ? 14.444 -0.873 -13.722 1.00 92.06 85 PRO A O 1
ATOM 705 N N . PHE A 1 86 ? 14.159 -2.474 -12.170 1.00 90.44 86 PHE A N 1
ATOM 706 C CA . PHE A 1 86 ? 12.719 -2.277 -12.020 1.00 90.44 86 PHE A CA 1
ATOM 707 C C . PHE A 1 86 ? 12.387 -0.896 -11.442 1.00 90.44 86 PHE A C 1
ATOM 709 O O . PHE A 1 86 ? 11.567 -0.175 -12.012 1.00 90.44 86 PHE A O 1
ATOM 716 N N . ILE A 1 87 ? 13.083 -0.481 -10.375 1.00 85.75 87 ILE A N 1
ATOM 717 C CA . ILE A 1 87 ? 12.956 0.865 -9.790 1.00 85.75 87 ILE A CA 1
ATOM 718 C C . ILE A 1 87 ? 13.173 1.937 -10.855 1.00 85.75 87 ILE A C 1
ATOM 720 O O . ILE A 1 87 ? 12.372 2.866 -10.985 1.00 85.75 87 ILE A O 1
ATOM 724 N N . GLN A 1 88 ? 14.257 1.809 -11.621 1.00 86.88 88 GLN A N 1
ATOM 725 C CA . GLN A 1 88 ? 14.612 2.795 -12.632 1.00 86.88 88 GLN A CA 1
ATOM 726 C C . GLN A 1 88 ? 13.560 2.867 -13.745 1.00 86.88 88 GLN A C 1
ATOM 728 O O . GLN A 1 88 ? 13.172 3.964 -14.144 1.00 86.88 88 GLN A O 1
ATOM 733 N N . SER A 1 89 ? 13.054 1.719 -14.199 1.00 89.88 89 SER A N 1
ATOM 734 C CA . SER A 1 89 ? 11.995 1.649 -15.210 1.00 89.88 89 SER A CA 1
ATOM 735 C C . SER A 1 89 ? 10.711 2.352 -14.760 1.00 89.88 89 SER A C 1
ATOM 737 O O . SER A 1 89 ? 10.145 3.136 -15.531 1.00 89.88 89 SER A O 1
ATOM 739 N N . ILE A 1 90 ? 10.280 2.146 -13.508 1.00 86.75 90 ILE A N 1
ATOM 740 C CA . ILE A 1 90 ? 9.082 2.819 -12.994 1.00 86.75 90 ILE A CA 1
ATOM 741 C C . ILE A 1 90 ? 9.328 4.323 -12.880 1.00 86.75 90 ILE A C 1
ATOM 743 O O . ILE A 1 90 ? 8.504 5.102 -13.351 1.00 86.75 90 ILE A O 1
ATOM 747 N N . ARG A 1 91 ? 10.467 4.750 -12.318 1.00 82.38 91 ARG A N 1
ATOM 748 C CA . ARG A 1 91 ? 10.799 6.180 -12.198 1.00 82.38 91 ARG A CA 1
ATOM 749 C C . ARG A 1 91 ? 10.773 6.879 -13.555 1.00 82.38 91 ARG A C 1
ATOM 751 O O . ARG A 1 91 ? 10.136 7.916 -13.685 1.00 82.38 91 ARG A O 1
ATOM 758 N N . THR A 1 92 ? 11.403 6.288 -14.568 1.00 84.81 92 THR A N 1
ATOM 759 C CA . THR A 1 92 ? 11.408 6.827 -15.935 1.00 84.81 92 THR A CA 1
ATOM 760 C C . THR A 1 92 ? 10.017 6.842 -16.576 1.00 84.81 92 THR A C 1
ATOM 762 O O . THR A 1 92 ? 9.731 7.722 -1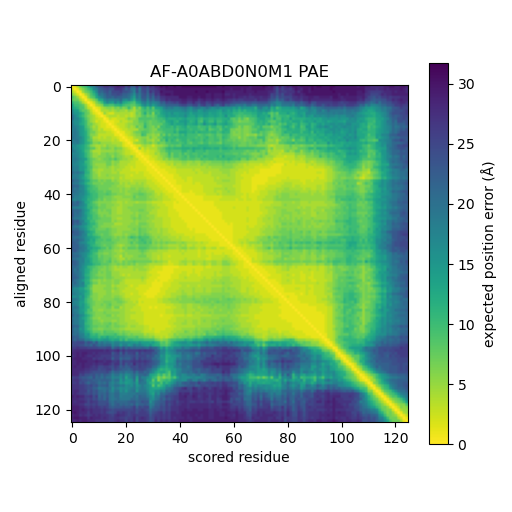7.380 1.00 84.81 92 THR A O 1
ATOM 765 N N . SER A 1 93 ? 9.139 5.900 -16.229 1.00 83.88 93 SER A N 1
ATOM 766 C CA . SER A 1 93 ? 7.758 5.898 -16.729 1.00 83.88 93 SER A CA 1
ATOM 767 C C . SER A 1 93 ? 6.898 6.959 -16.033 1.00 83.88 93 SER A C 1
ATOM 769 O O . SER A 1 93 ? 6.085 7.619 -16.673 1.00 83.88 93 SER A O 1
ATOM 771 N N . LEU A 1 94 ? 7.098 7.168 -14.728 1.00 78.44 94 LEU A N 1
ATOM 772 C CA . LEU A 1 94 ? 6.315 8.116 -13.933 1.00 78.44 94 LEU A CA 1
ATOM 773 C C . LEU A 1 94 ? 6.690 9.580 -14.175 1.00 78.44 94 LEU A C 1
ATOM 775 O O . LEU A 1 94 ? 5.840 10.446 -13.989 1.00 78.44 94 LEU A O 1
ATOM 779 N N . THR A 1 95 ? 7.902 9.884 -14.650 1.00 72.56 95 THR A N 1
ATOM 780 C CA . THR A 1 95 ? 8.270 11.262 -15.036 1.00 72.56 95 THR A CA 1
ATOM 781 C C . THR A 1 95 ? 7.414 11.818 -16.177 1.00 72.56 95 THR A C 1
ATOM 783 O O . THR A 1 95 ? 7.358 13.034 -16.349 1.00 72.56 95 THR A O 1
ATOM 786 N N . GLN A 1 96 ? 6.741 10.953 -16.943 1.00 67.25 96 GLN A N 1
ATOM 787 C CA . GLN A 1 96 ? 5.830 11.340 -18.023 1.00 67.25 96 GLN A CA 1
ATOM 788 C C . GLN A 1 96 ? 4.423 11.702 -17.520 1.00 67.25 96 GLN A C 1
ATOM 790 O O . GLN A 1 96 ? 3.653 12.325 -18.251 1.00 67.25 96 GLN A O 1
ATOM 795 N N . PHE A 1 97 ? 4.076 11.345 -16.279 1.00 67.31 97 PHE A N 1
ATOM 796 C CA . PHE A 1 97 ? 2.786 11.683 -15.683 1.00 67.31 97 PHE A CA 1
ATOM 797 C C . PHE A 1 97 ? 2.833 13.092 -15.075 1.00 67.31 97 PHE A C 1
ATOM 799 O O . PHE A 1 97 ? 3.723 13.437 -14.298 1.00 67.31 97 PHE A O 1
ATOM 806 N N . HIS A 1 98 ? 1.867 13.937 -15.450 1.00 54.22 98 HIS A N 1
ATOM 807 C CA . HIS A 1 98 ? 1.798 15.331 -15.011 1.00 54.22 98 HIS A CA 1
ATOM 808 C C . HIS A 1 98 ? 1.625 15.423 -13.482 1.00 54.22 98 HIS A C 1
ATOM 810 O O . HIS A 1 98 ? 0.795 14.721 -12.902 1.00 54.22 98 HIS A O 1
ATOM 816 N N . LYS A 1 99 ? 2.390 16.324 -12.847 1.00 54.41 99 LYS A N 1
ATOM 817 C CA . LYS A 1 99 ? 2.591 16.531 -11.393 1.00 54.41 99 LYS A CA 1
ATOM 818 C C . LYS A 1 99 ? 1.343 16.940 -10.575 1.00 54.41 99 LYS A C 1
ATOM 820 O O . LYS A 1 99 ? 1.453 17.788 -9.701 1.00 54.41 99 LYS A O 1
ATOM 825 N N . SER A 1 100 ? 0.148 16.431 -10.863 1.00 49.94 100 SER A N 1
ATOM 826 C CA . SER A 1 100 ? -1.086 16.952 -10.244 1.00 49.94 100 SER A CA 1
ATOM 827 C C . SER A 1 100 ? -1.515 16.262 -8.944 1.00 49.94 100 SER A C 1
ATOM 829 O O . SER A 1 100 ? -2.293 16.850 -8.209 1.00 49.94 100 SER A O 1
ATOM 831 N N . VAL A 1 101 ? -0.995 15.074 -8.609 1.00 51.44 101 VAL A N 1
ATOM 832 C CA . VAL A 1 101 ? -1.328 14.388 -7.333 1.00 51.44 101 VAL A CA 1
ATOM 833 C C . VAL A 1 101 ? -0.124 13.678 -6.690 1.00 51.44 101 VAL A C 1
ATOM 835 O O . VAL A 1 101 ? -0.128 13.387 -5.505 1.00 51.44 101 VAL A O 1
ATOM 838 N N . LEU A 1 102 ? 0.943 13.421 -7.453 1.00 49.31 102 LEU A N 1
ATOM 839 C CA . LEU A 1 102 ? 2.014 12.484 -7.086 1.00 49.31 102 LEU A CA 1
ATOM 840 C C . LEU A 1 102 ? 3.376 13.172 -6.856 1.00 49.31 102 LEU A C 1
ATOM 842 O O . LEU A 1 102 ? 4.415 12.533 -7.001 1.00 49.31 102 LEU A O 1
ATOM 846 N N . SER A 1 103 ? 3.410 14.489 -6.610 1.00 43.16 103 SER A N 1
ATOM 847 C CA . SER A 1 103 ? 4.651 15.278 -6.721 1.00 43.16 103 SER A CA 1
ATOM 848 C C . SER A 1 103 ? 5.634 15.147 -5.560 1.00 43.16 103 SER A C 1
ATOM 850 O O . SER A 1 103 ? 6.680 15.796 -5.616 1.00 43.16 103 SER A O 1
ATOM 852 N N . ASP A 1 104 ? 5.344 14.348 -4.535 1.00 43.75 104 ASP A N 1
ATOM 853 C CA . ASP A 1 104 ? 6.302 14.148 -3.456 1.00 43.75 104 ASP A CA 1
ATOM 854 C C . ASP A 1 104 ? 7.360 13.114 -3.839 1.00 43.75 104 ASP A C 1
ATOM 856 O O . ASP A 1 104 ? 7.066 12.001 -4.283 1.00 43.75 104 ASP A O 1
ATOM 860 N N . GLN A 1 105 ? 8.630 13.489 -3.675 1.00 47.44 105 GLN A N 1
ATOM 861 C CA . GLN A 1 105 ? 9.808 12.751 -4.154 1.00 47.44 105 GLN A CA 1
ATOM 862 C C . GLN A 1 105 ? 10.051 11.392 -3.460 1.00 47.44 105 GLN A C 1
ATOM 864 O O . GLN A 1 105 ? 11.104 10.781 -3.635 1.00 47.44 105 GLN A O 1
ATOM 869 N N . ASN A 1 106 ? 9.061 10.872 -2.734 1.00 50.03 106 ASN A N 1
ATOM 870 C CA . ASN A 1 106 ? 9.091 9.598 -2.016 1.00 50.03 106 ASN A CA 1
ATOM 871 C C . ASN A 1 106 ? 8.157 8.536 -2.625 1.00 50.03 106 ASN A C 1
ATOM 873 O O . ASN A 1 106 ? 7.887 7.518 -1.992 1.00 50.03 106 ASN A O 1
ATOM 877 N N . LEU A 1 107 ? 7.697 8.759 -3.862 1.00 51.72 107 LEU A N 1
ATOM 878 C CA . LEU A 1 107 ? 6.562 8.096 -4.514 1.00 51.72 107 LEU A CA 1
ATOM 879 C C . LEU A 1 107 ? 6.587 6.561 -4.587 1.00 51.72 107 LEU A C 1
ATOM 881 O O . LEU A 1 107 ? 5.580 5.969 -4.946 1.00 51.72 107 LEU A O 1
ATOM 885 N N . ILE A 1 108 ? 7.714 5.897 -4.323 1.00 53.28 108 ILE A N 1
ATOM 886 C CA . ILE A 1 108 ? 7.782 4.436 -4.376 1.00 53.28 108 ILE A CA 1
ATOM 887 C C . ILE A 1 108 ? 8.709 3.936 -3.281 1.00 53.28 108 ILE A C 1
ATOM 889 O O . ILE A 1 108 ? 9.937 3.989 -3.414 1.00 53.28 108 ILE A O 1
ATOM 893 N N . ARG A 1 109 ? 8.120 3.394 -2.220 1.00 54.06 109 ARG A N 1
ATOM 894 C CA . ARG A 1 109 ? 8.833 2.508 -1.304 1.00 54.06 109 ARG A CA 1
ATOM 895 C C . ARG A 1 109 ? 8.518 1.062 -1.680 1.00 54.06 109 ARG A C 1
ATOM 897 O O . ARG A 1 109 ? 7.441 0.742 -2.169 1.00 54.06 109 ARG A O 1
ATOM 904 N N . PHE A 1 110 ? 9.501 0.196 -1.480 1.00 53.16 110 PHE A N 1
ATOM 905 C CA . PHE A 1 110 ? 9.380 -1.239 -1.698 1.00 53.16 110 PHE A CA 1
ATOM 906 C C . PHE A 1 110 ? 9.294 -1.876 -0.328 1.00 53.16 110 PHE A C 1
ATOM 908 O O . PHE A 1 110 ? 10.250 -1.786 0.442 1.00 53.16 110 PHE A O 1
ATOM 915 N N . PHE A 1 111 ? 8.173 -2.512 -0.005 1.00 53.53 111 PHE A N 1
ATOM 916 C CA . PHE A 1 111 ? 8.106 -3.252 1.244 1.00 53.53 111 PHE A CA 1
ATOM 917 C C . PHE A 1 111 ? 8.735 -4.630 1.050 1.00 53.53 111 PHE A C 1
ATOM 919 O O . PHE A 1 111 ? 8.140 -5.528 0.456 1.00 53.53 111 PHE A O 1
ATOM 926 N N . SER A 1 112 ? 9.938 -4.801 1.592 1.00 43.34 112 SER A N 1
ATOM 927 C CA . SER A 1 112 ? 10.448 -6.117 1.954 1.00 43.34 112 SER A CA 1
ATOM 928 C C . SER A 1 112 ? 9.973 -6.434 3.363 1.00 43.34 112 SER A C 1
ATOM 930 O O . SER A 1 112 ? 10.302 -5.711 4.300 1.00 43.34 112 SER A O 1
ATOM 932 N N . GLN A 1 113 ? 9.256 -7.541 3.551 1.00 43.41 113 GLN A N 1
ATOM 933 C CA . GLN A 1 113 ? 8.879 -8.030 4.885 1.00 43.41 113 GLN A CA 1
ATOM 934 C C . GLN A 1 113 ? 10.068 -8.503 5.753 1.00 43.41 113 GLN A C 1
ATOM 936 O O . GLN A 1 113 ? 9.853 -9.093 6.805 1.00 43.41 113 GLN A O 1
ATOM 941 N N . PHE A 1 114 ? 11.312 -8.204 5.369 1.00 37.12 114 PHE A N 1
ATOM 942 C CA . PHE A 1 114 ? 12.477 -8.263 6.247 1.00 37.12 114 PHE A CA 1
ATOM 943 C C . PHE A 1 114 ? 13.287 -6.975 6.112 1.00 37.12 114 PHE A C 1
ATOM 945 O O . PHE A 1 114 ? 14.254 -6.910 5.356 1.00 37.12 114 PHE A O 1
ATOM 952 N N . THR A 1 115 ? 12.896 -5.953 6.870 1.00 31.73 115 THR A N 1
ATOM 953 C CA . THR A 1 115 ? 13.802 -4.848 7.191 1.00 31.73 115 THR A CA 1
ATOM 954 C C . THR A 1 115 ? 13.661 -4.501 8.668 1.00 31.73 115 THR A C 1
ATOM 956 O O . THR A 1 115 ? 13.105 -3.478 9.046 1.00 31.73 115 THR A O 1
ATOM 959 N N . LEU A 1 116 ? 14.222 -5.356 9.526 1.00 32.19 116 LEU A N 1
ATOM 960 C CA . LEU A 1 116 ? 14.919 -4.813 10.686 1.00 32.19 116 LEU A CA 1
ATOM 961 C C . LEU A 1 116 ? 16.076 -3.978 10.113 1.00 32.19 116 LEU A C 1
ATOM 963 O O . LEU A 1 116 ? 17.048 -4.529 9.605 1.00 32.19 116 LEU A O 1
ATOM 967 N N . GLY A 1 117 ? 15.914 -2.655 10.122 1.00 32.31 117 GLY A N 1
ATOM 968 C CA . GLY A 1 117 ? 17.000 -1.690 9.968 1.00 32.31 117 GLY A CA 1
ATOM 969 C C . GLY A 1 117 ? 17.564 -1.486 8.558 1.00 32.31 117 GLY A C 1
ATOM 970 O O . GLY A 1 117 ? 18.632 -1.986 8.232 1.00 32.31 117 GLY A O 1
ATOM 971 N N . TYR A 1 118 ? 16.945 -0.596 7.782 1.00 29.42 118 TYR A N 1
ATOM 972 C CA . TYR A 1 118 ? 17.703 0.350 6.955 1.00 29.42 118 TYR A CA 1
ATOM 973 C C . TYR A 1 118 ? 17.224 1.763 7.292 1.00 29.42 118 TYR A C 1
ATOM 975 O O . TYR A 1 118 ? 16.543 2.436 6.525 1.00 29.42 118 TYR A O 1
ATOM 983 N N . HIS A 1 119 ? 17.585 2.202 8.501 1.00 27.25 119 HIS A N 1
ATOM 984 C CA . HIS A 1 119 ? 17.624 3.617 8.843 1.00 27.25 119 HIS A CA 1
ATOM 985 C C . HIS A 1 119 ? 18.629 4.268 7.886 1.00 27.25 119 HIS A C 1
ATOM 987 O O . HIS A 1 119 ? 19.825 3.969 7.931 1.00 27.25 119 HIS A O 1
ATOM 993 N N . HIS A 1 120 ? 18.158 5.133 6.992 1.00 28.14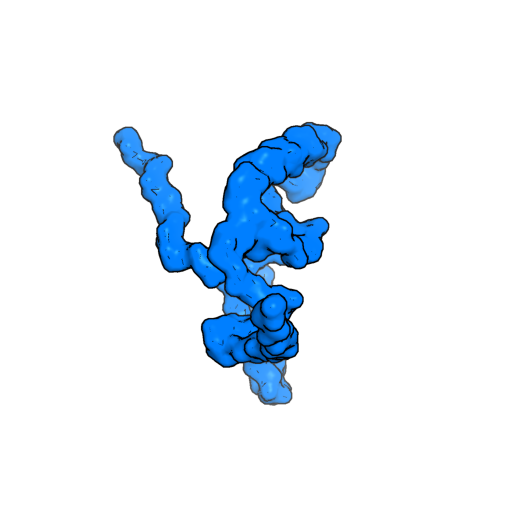 120 HIS A N 1
ATOM 994 C CA . HIS A 1 120 ? 19.026 5.964 6.166 1.00 28.14 120 HIS A CA 1
ATOM 995 C C . HIS A 1 120 ? 19.650 7.051 7.054 1.00 28.14 120 HIS A C 1
ATOM 997 O O . HIS A 1 120 ? 19.224 8.200 7.062 1.00 28.14 120 HIS A O 1
ATOM 1003 N N . SER A 1 121 ? 20.653 6.678 7.851 1.00 32.38 121 SER A N 1
ATOM 1004 C CA . SER A 1 121 ? 21.614 7.633 8.395 1.00 32.38 121 SER A CA 1
ATOM 1005 C C . SER A 1 121 ? 22.579 7.995 7.275 1.00 32.38 121 SER A C 1
ATOM 1007 O O . SER A 1 121 ? 23.545 7.269 7.058 1.00 32.38 121 SER A O 1
ATOM 1009 N N . LYS A 1 122 ? 22.278 9.070 6.536 1.00 30.33 122 LYS A N 1
ATOM 1010 C CA . LYS A 1 122 ? 23.250 9.919 5.825 1.00 30.33 122 LYS A CA 1
ATOM 1011 C C . LYS A 1 122 ? 22.654 11.312 5.615 1.00 30.33 122 LYS A C 1
ATOM 1013 O O . LYS A 1 122 ? 22.113 11.605 4.560 1.00 30.33 122 LYS A O 1
ATOM 1018 N N . ASN A 1 123 ? 22.765 12.149 6.642 1.00 28.48 123 ASN A N 1
ATOM 1019 C CA . ASN A 1 123 ? 22.950 13.595 6.513 1.00 28.48 123 ASN A CA 1
ATOM 1020 C C . ASN A 1 123 ? 23.624 14.096 7.797 1.00 28.48 123 ASN A C 1
ATOM 1022 O O . ASN A 1 123 ? 22.967 14.460 8.764 1.00 28.48 123 ASN A O 1
ATOM 1026 N N . LEU A 1 124 ? 24.953 14.037 7.794 1.00 26.03 124 LEU A N 1
ATOM 1027 C CA . LEU A 1 124 ? 25.842 14.849 8.618 1.00 26.03 124 LEU A CA 1
ATOM 1028 C C . LEU A 1 124 ? 27.008 15.219 7.696 1.00 26.03 124 LEU A C 1
ATOM 1030 O O . LEU A 1 124 ? 27.879 14.394 7.415 1.00 26.03 124 LEU A O 1
ATOM 1034 N N . LEU A 1 125 ? 26.913 16.423 7.136 1.00 29.67 125 LEU A N 1
ATOM 1035 C CA . LEU A 1 125 ? 28.063 17.311 7.015 1.00 29.67 125 LEU A CA 1
ATOM 1036 C C . LEU A 1 125 ? 28.159 18.081 8.333 1.00 29.67 125 LEU A C 1
ATOM 1038 O O . LEU A 1 125 ? 27.075 18.420 8.865 1.00 29.67 125 LEU A O 1
#

Solvent-accessible surface area (backbone atoms only — not comparable to full-atom values): 8305 Å² total; per-residue (Å²): 132,85,79,78,75,83,73,78,84,75,80,63,28,79,85,53,81,66,46,80,68,96,67,84,91,48,94,61,51,34,58,35,39,42,26,38,72,46,86,79,52,69,72,55,52,54,53,50,51,52,53,44,51,53,35,44,76,71,72,44,86,76,78,86,76,96,71,54,63,50,76,75,50,72,80,41,81,40,46,61,89,48,50,64,62,50,53,51,54,50,53,66,56,52,72,73,53,77,75,80,85,68,70,58,96,64,50,66,56,68,61,50,99,77,63,90,76,80,75,85,84,80,88,80,131

Foldseek 3Di:
DDPPDPPPDDDDCVVVVNDDDPDDDDPQKFWWFFWFWDDDDPVRVVVVVVVQVVCVVVVNHDDDDPTDIGTDGDTDIDGNVCPVVVVVVVVVVCVPPDCPPRVDPPRTDTDGVDDPDPPPPDDDD

Organism: Cirrhinus mrigala (NCBI:txid683832)

InterPro domains:
  IPR027521 U6 snRNA phosphodiesterase 1 [PF09749] (5-99)
  IPR027521 U6 snRNA phosphodiesterase 1 [PTHR13522] (1-111)

Secondary structure (DSSP, 8-state):
------------GGGGTTPPPSS---TTEEEE--EEEE---HHHHHHHHHHHHHHHHTT------SSEEEE-S--EEEEHHHHHHHHHHHHHHHTTS-SSS--STT------S--S---------

Sequence (125 aa):
MFRESEEQWTDKSEEHGGRLRSFQHERGNWATYVFCPYDPEEAFLELLNEMMAVAAGHGVPLTLSEEFHLTLSKTVVLRHHWIQPFIQSIRTSLTQFHKSVLSDQNLIRFFSQFTLGYHHSKNLL

Nearest PDB structures (foldseek):
  4h7w-assembly1_A  TM=9.173E-01  e=3.490E-04  Homo sapiens
  5v1m-assembly1_A  TM=8.595E-01  e=3.490E-04  Homo sapiens
  6d30-assembly1_A  TM=9.244E-01  e=9.853E-04  Homo sapiens

pLDDT: mean 73.79, std 20.98, range [26.03, 96.75]

Radius of gyration: 19.04 Å; Cα contacts (8 Å, |Δi|>4): 92; chains: 1; bounding box: 47×56×39 Å